Protein AF-A0A931HXC5-F1 (afdb_monomer)

Mean predicted aligned error: 7.04 Å

Organism: NCBI:txid311194

Secondary structure (DSSP, 8-state):
-HHHHHHHHHHHHHHHHHHHHHHHHHHHHHHHHHTT--HHHHHHHHHHHHHHHHHHHHHHHHH-PPPS-HHHHHHHHHHHHHH-HHHHHHHHHHHHHHHHHHHHHHHHHHHH-----SS--S-THHHHHHHHHHHHHHHHHHHHHHHHHHHHHHHHHT-

Sequence (159 aa):
MKENQTIRSLRIRHFIQIIVWVLLAEGLAHYLLVSDVSKNIFAAALGVLLVGVVFIFFYQKKTGKVVGTPTHKKIMEYERDRLGEKKWQRQRNIGFSFMVLLAILAFSALWFLDLPMEETGRSVFSYYIGSIIGVSGGYWSRAKKIDQKSHEEKANYGT

Solvent-accessible surface area (backbone atoms only — not comparable to full-atom values): 9126 Å² total; per-residue (Å²): 117,70,66,60,57,52,52,54,53,45,52,51,54,52,50,53,51,50,52,52,52,50,53,51,51,47,54,49,50,51,50,45,69,73,41,93,55,55,70,64,59,57,53,48,53,52,49,54,52,53,53,51,52,51,51,54,49,51,50,28,68,75,67,72,49,81,82,72,53,75,64,53,40,54,52,50,50,55,48,31,72,73,58,33,65,71,55,39,52,50,54,51,50,52,54,49,54,51,51,52,51,52,50,52,52,52,53,48,44,64,74,75,43,90,68,81,82,79,78,76,92,62,64,70,59,72,76,41,50,63,55,53,51,49,55,51,51,53,51,52,54,51,52,52,53,56,56,49,54,56,52,52,53,42,68,75,66,75,113

Radius of gyration: 19.09 Å; Cα contacts (8 Å, |Δi|>4): 44; chains: 1; bounding box: 43×31×57 Å

pLDDT: mean 82.06, std 8.09, range [53.78, 91.88]

Foldseek 3Di:
DVVLVVLVVLVVVVLVVVVVVVVVVLVVVVVCVVPPNDLVVVLVVLVVVLVVVVVQVVVCVVVVQDDDDPSVRVNLVLLCVQCDPVRSVVVSVVVNVVVNVVSVVVSCCSPPPPDVPDPDPDRPVVVCVVVSCVVVVVVVVVSVVSVVSVVVVCVVPVD

Structure (mmCIF, N/CA/C/O backbone):
data_AF-A0A931HXC5-F1
#
_entry.id   AF-A0A931HXC5-F1
#
loop_
_atom_site.group_PDB
_atom_site.id
_atom_site.type_symbol
_atom_site.label_atom_id
_atom_site.label_alt_id
_atom_site.label_comp_id
_atom_site.label_asym_id
_atom_site.label_entity_id
_atom_site.label_seq_id
_atom_site.pdbx_PDB_ins_code
_atom_site.Cartn_x
_atom_site.Cartn_y
_atom_site.Cartn_z
_atom_site.occupancy
_atom_site.B_iso_or_equiv
_atom_site.auth_seq_id
_atom_site.auth_comp_id
_atom_site.auth_asym_id
_atom_site.auth_atom_id
_atom_site.pdbx_PDB_model_num
ATOM 1 N N . MET A 1 1 ? -7.283 6.935 26.404 1.00 60.34 1 MET A N 1
ATOM 2 C CA . MET A 1 1 ? -6.523 7.877 25.542 1.00 60.34 1 MET A CA 1
ATOM 3 C C . MET A 1 1 ? -5.200 7.316 25.013 1.00 60.34 1 MET A C 1
ATOM 5 O O . MET A 1 1 ? -4.918 7.550 23.846 1.00 60.34 1 MET A O 1
ATOM 9 N N . LYS A 1 2 ? -4.416 6.565 25.806 1.00 75.94 2 LYS A N 1
ATOM 10 C CA . LYS A 1 2 ? -3.078 6.072 25.405 1.00 75.94 2 LYS A CA 1
ATOM 11 C C . LYS A 1 2 ? -3.070 5.195 24.138 1.00 75.94 2 LYS A C 1
ATOM 13 O O . LYS A 1 2 ? -2.225 5.385 23.275 1.00 75.94 2 LYS A O 1
ATOM 18 N N . GLU A 1 3 ? -4.058 4.314 23.979 1.00 80.38 3 GLU A N 1
ATOM 19 C CA . GLU A 1 3 ? -4.145 3.382 22.840 1.00 80.38 3 GLU A CA 1
ATOM 20 C C . GLU A 1 3 ? -4.240 4.081 21.468 1.00 80.38 3 GLU A C 1
ATOM 22 O O . GLU A 1 3 ? -3.545 3.700 20.529 1.00 80.38 3 GLU A O 1
ATOM 27 N N . ASN A 1 4 ? -5.028 5.158 21.354 1.00 80.38 4 ASN A N 1
ATOM 28 C CA . ASN A 1 4 ? -5.209 5.876 20.085 1.00 80.38 4 ASN A CA 1
ATOM 29 C C . ASN A 1 4 ? -3.901 6.563 19.632 1.00 80.38 4 ASN A C 1
ATOM 31 O O . ASN A 1 4 ? -3.518 6.517 18.464 1.00 80.38 4 ASN A O 1
ATOM 35 N N . GLN A 1 5 ? -3.141 7.122 20.580 1.00 84.62 5 GLN A N 1
ATOM 36 C CA . GLN A 1 5 ? -1.822 7.693 20.288 1.00 84.62 5 GLN A CA 1
ATOM 37 C C . GLN A 1 5 ? -0.828 6.621 19.818 1.00 84.62 5 GLN A C 1
ATOM 39 O O . GLN A 1 5 ? -0.089 6.849 18.855 1.00 84.62 5 GLN A O 1
ATOM 44 N N . THR A 1 6 ? -0.850 5.432 20.432 1.00 88.81 6 THR A N 1
ATOM 45 C CA . THR A 1 6 ? -0.033 4.294 19.993 1.00 88.81 6 THR A CA 1
ATOM 46 C C . THR A 1 6 ? -0.374 3.894 18.558 1.00 88.81 6 THR A C 1
ATOM 48 O O . THR A 1 6 ? 0.525 3.851 17.717 1.00 88.81 6 THR A O 1
ATOM 51 N N . ILE A 1 7 ? -1.655 3.685 18.232 1.00 90.25 7 ILE A N 1
ATOM 52 C CA . ILE A 1 7 ? -2.083 3.329 16.869 1.00 90.25 7 ILE A CA 1
ATOM 53 C C . ILE A 1 7 ? -1.686 4.411 15.858 1.00 90.25 7 ILE A C 1
ATOM 55 O O . ILE A 1 7 ? -1.147 4.085 14.800 1.00 90.25 7 ILE A O 1
ATOM 59 N N . ARG A 1 8 ? -1.851 5.698 16.186 1.00 88.62 8 ARG A N 1
ATOM 60 C CA . ARG A 1 8 ? -1.439 6.804 15.306 1.00 88.62 8 ARG A CA 1
ATOM 61 C C . ARG A 1 8 ? 0.056 6.760 14.980 1.00 88.62 8 ARG A C 1
ATOM 63 O O . ARG A 1 8 ? 0.425 6.881 13.813 1.00 88.62 8 ARG A O 1
ATOM 70 N N . SER A 1 9 ? 0.914 6.538 15.978 1.00 90.75 9 SER A N 1
ATOM 71 C CA . SER A 1 9 ? 2.361 6.401 15.751 1.00 90.75 9 SER A CA 1
ATOM 72 C C . SER A 1 9 ? 2.717 5.177 14.896 1.00 90.75 9 SER A C 1
ATOM 74 O O . SER A 1 9 ? 3.581 5.265 14.022 1.00 90.75 9 SER A O 1
ATOM 76 N N . LEU A 1 10 ? 2.009 4.055 15.079 1.00 91.88 10 LEU A N 1
ATOM 77 C CA . LEU A 1 10 ? 2.176 2.853 14.261 1.00 91.88 10 LEU A CA 1
ATOM 78 C C . LEU A 1 10 ? 1.762 3.103 12.805 1.00 91.88 10 LEU A C 1
ATOM 80 O O . LEU A 1 10 ? 2.485 2.686 11.900 1.00 91.88 10 LEU A O 1
ATOM 84 N N . ARG A 1 11 ? 0.658 3.828 12.564 1.00 89.12 11 ARG A N 1
ATOM 85 C CA . ARG A 1 11 ? 0.224 4.221 11.211 1.00 89.12 11 ARG A CA 1
ATOM 86 C C . ARG A 1 11 ? 1.288 5.072 10.512 1.00 89.12 11 ARG A C 1
ATOM 88 O O . ARG A 1 11 ? 1.585 4.808 9.353 1.00 89.12 11 ARG A O 1
ATOM 95 N N . ILE A 1 12 ? 1.898 6.032 11.214 1.00 88.50 12 ILE A N 1
ATOM 96 C CA . ILE A 1 12 ? 2.975 6.874 10.661 1.00 88.50 12 ILE A CA 1
ATOM 97 C C . ILE A 1 12 ? 4.204 6.031 10.306 1.00 88.50 12 ILE A C 1
ATOM 99 O O . ILE A 1 12 ? 4.716 6.143 9.197 1.00 88.50 12 ILE A O 1
ATOM 103 N N . ARG A 1 13 ? 4.655 5.142 11.202 1.00 89.00 13 ARG A N 1
ATOM 104 C CA . ARG A 1 13 ? 5.789 4.246 10.907 1.00 89.00 13 ARG A CA 1
ATOM 105 C C . ARG A 1 13 ? 5.510 3.347 9.706 1.00 89.00 13 ARG A C 1
ATOM 107 O O . ARG A 1 13 ? 6.370 3.196 8.846 1.00 89.00 13 ARG A O 1
ATOM 114 N N . HIS A 1 14 ? 4.310 2.773 9.638 1.00 86.88 14 HIS A N 1
ATOM 115 C CA . HIS A 1 14 ? 3.904 1.939 8.510 1.00 86.88 14 HIS A CA 1
ATOM 116 C C . HIS A 1 14 ? 3.869 2.733 7.198 1.00 86.88 14 HIS A C 1
ATOM 118 O O . HIS A 1 14 ? 4.330 2.241 6.175 1.00 86.88 14 HIS A O 1
ATOM 124 N N . PHE A 1 15 ? 3.387 3.974 7.241 1.00 86.06 15 PHE A N 1
ATOM 125 C CA . PHE A 1 15 ? 3.359 4.869 6.090 1.00 86.06 15 PHE A CA 1
ATOM 126 C C . PHE A 1 15 ? 4.764 5.207 5.575 1.00 86.06 15 PHE A C 1
ATOM 128 O O . PHE A 1 15 ? 5.026 5.069 4.383 1.00 86.06 15 PHE A O 1
ATOM 135 N N . ILE A 1 16 ? 5.688 5.561 6.474 1.00 88.06 16 ILE A N 1
ATOM 136 C CA . ILE A 1 16 ? 7.098 5.794 6.124 1.00 88.06 16 ILE A CA 1
ATOM 137 C C . ILE A 1 16 ? 7.698 4.537 5.487 1.00 88.06 16 ILE A C 1
ATOM 139 O O . ILE A 1 16 ? 8.353 4.624 4.455 1.00 88.06 16 ILE A O 1
ATOM 143 N N . GLN A 1 17 ? 7.426 3.360 6.058 1.00 86.94 17 GLN A N 1
ATOM 144 C CA . GLN A 1 17 ? 7.907 2.095 5.510 1.00 86.94 17 GLN A CA 1
ATOM 145 C C . GLN A 1 17 ? 7.383 1.845 4.086 1.00 86.94 17 GLN A C 1
ATOM 147 O O . GLN A 1 17 ? 8.149 1.405 3.235 1.00 86.94 17 GLN A O 1
ATOM 152 N N . ILE A 1 18 ? 6.107 2.141 3.809 1.00 83.88 18 ILE A N 1
ATOM 153 C CA . ILE A 1 18 ? 5.537 2.034 2.457 1.00 83.88 18 ILE A CA 1
ATOM 154 C C . ILE A 1 18 ? 6.239 2.997 1.497 1.00 83.88 18 ILE A C 1
ATOM 156 O O . ILE A 1 18 ? 6.628 2.568 0.417 1.00 83.88 18 ILE A O 1
ATOM 160 N N . ILE A 1 19 ? 6.441 4.262 1.882 1.00 85.50 19 ILE A N 1
ATOM 161 C CA . ILE A 1 19 ? 7.145 5.242 1.038 1.00 85.50 19 ILE A CA 1
ATOM 162 C C . ILE A 1 19 ? 8.552 4.751 0.700 1.00 85.50 19 ILE A C 1
ATOM 164 O O . ILE A 1 19 ? 8.935 4.778 -0.464 1.00 85.50 19 ILE A O 1
ATOM 168 N N . VAL A 1 20 ? 9.302 4.261 1.691 1.00 88.38 20 VAL A N 1
ATOM 169 C CA . VAL A 1 20 ? 10.649 3.717 1.469 1.00 88.38 20 VAL A CA 1
ATOM 170 C C . VAL A 1 20 ? 10.612 2.561 0.469 1.00 88.38 20 VAL A C 1
ATOM 172 O O . VAL A 1 20 ? 11.402 2.550 -0.469 1.00 88.38 20 VAL A O 1
ATOM 175 N N . TRP A 1 21 ? 9.671 1.621 0.609 1.00 85.25 21 TRP A N 1
ATOM 176 C CA . TRP A 1 21 ? 9.523 0.522 -0.350 1.00 85.25 21 TRP A CA 1
ATOM 177 C C . TRP A 1 21 ? 9.154 0.994 -1.757 1.00 85.25 21 TRP A C 1
ATOM 179 O O . TRP A 1 21 ? 9.673 0.443 -2.721 1.00 85.25 21 TRP A O 1
ATOM 189 N N . VAL A 1 22 ? 8.293 2.006 -1.885 1.00 82.75 22 VAL A N 1
ATOM 190 C CA . VAL A 1 22 ? 7.922 2.585 -3.185 1.00 82.75 22 VAL A CA 1
ATOM 191 C C . VAL A 1 22 ? 9.128 3.250 -3.847 1.00 82.75 22 VAL A C 1
ATOM 193 O O . VAL A 1 22 ? 9.372 2.999 -5.021 1.00 82.75 22 VAL A O 1
ATOM 196 N N . LEU A 1 23 ? 9.915 4.027 -3.098 1.00 84.44 23 LEU A N 1
ATOM 197 C CA . LEU A 1 23 ? 11.134 4.663 -3.609 1.00 84.44 23 LEU A CA 1
ATOM 198 C C . LEU A 1 23 ? 12.183 3.630 -4.039 1.00 84.44 23 LEU A C 1
ATOM 200 O O . LEU A 1 23 ? 12.805 3.779 -5.085 1.00 84.44 23 LEU A O 1
ATOM 204 N N . LEU A 1 24 ? 12.357 2.555 -3.263 1.00 85.75 24 LEU A N 1
ATOM 205 C CA . LEU A 1 24 ? 13.250 1.454 -3.633 1.00 85.75 24 LEU A CA 1
ATOM 206 C C . LEU A 1 24 ? 12.764 0.721 -4.888 1.00 85.75 24 LEU A C 1
ATOM 208 O O . LEU A 1 24 ? 13.568 0.413 -5.763 1.00 85.75 24 LEU A O 1
ATOM 212 N N . ALA A 1 25 ? 11.460 0.451 -4.987 1.00 81.19 25 ALA A N 1
ATOM 213 C CA . ALA A 1 25 ? 10.868 -0.184 -6.159 1.00 81.19 25 ALA A CA 1
ATOM 214 C C . ALA A 1 25 ? 11.006 0.694 -7.409 1.00 81.19 25 ALA A C 1
ATOM 216 O O . ALA A 1 25 ? 11.282 0.173 -8.485 1.00 81.19 25 ALA A O 1
ATOM 217 N N . GLU A 1 26 ? 10.866 2.012 -7.268 1.00 80.38 26 GLU A N 1
ATOM 218 C CA . GLU A 1 26 ? 11.107 2.954 -8.358 1.00 80.38 26 GLU A CA 1
ATOM 219 C C . GLU A 1 26 ? 12.579 2.967 -8.777 1.00 80.38 26 GLU A C 1
ATOM 221 O O . GLU A 1 26 ? 12.865 2.830 -9.961 1.00 80.38 26 GLU A O 1
ATOM 226 N N . GLY A 1 27 ? 13.513 3.089 -7.828 1.00 81.62 27 GLY A N 1
ATOM 227 C CA . GLY A 1 27 ? 14.946 3.062 -8.128 1.00 81.62 27 GLY A CA 1
ATOM 228 C C . GLY A 1 27 ? 15.357 1.769 -8.832 1.00 81.62 27 GLY A C 1
ATOM 229 O O . GLY A 1 27 ? 16.103 1.805 -9.808 1.00 81.62 27 GLY A O 1
ATOM 230 N N . LEU A 1 28 ? 14.799 0.634 -8.399 1.00 82.75 28 LEU A N 1
ATOM 231 C CA . LEU A 1 28 ? 14.983 -0.649 -9.070 1.00 82.75 28 LEU A CA 1
ATOM 232 C C . LEU A 1 28 ? 14.358 -0.658 -10.471 1.00 82.75 28 LEU A C 1
ATOM 234 O O . LEU A 1 28 ? 15.000 -1.117 -11.406 1.00 82.75 28 LEU A O 1
ATOM 238 N N . ALA A 1 29 ? 13.137 -0.147 -10.640 1.00 76.38 29 ALA A N 1
ATOM 239 C C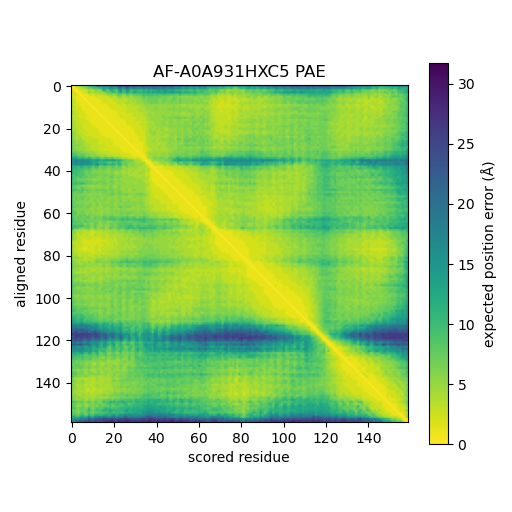A . ALA A 1 29 ? 12.496 -0.069 -11.950 1.00 76.38 29 ALA A CA 1
ATOM 240 C C . ALA A 1 29 ? 13.297 0.814 -12.916 1.00 76.38 29 ALA A C 1
ATOM 242 O O . ALA A 1 29 ? 13.532 0.411 -14.046 1.00 76.38 29 ALA A O 1
ATOM 243 N N . HIS A 1 30 ? 13.779 1.974 -12.465 1.00 77.38 30 HIS A N 1
ATOM 244 C CA . HIS A 1 30 ? 14.632 2.849 -13.262 1.00 77.38 30 HIS A CA 1
ATOM 245 C C . HIS A 1 30 ? 15.951 2.165 -13.629 1.00 77.38 30 HIS A C 1
ATOM 247 O O . HIS A 1 30 ? 16.333 2.162 -14.794 1.00 77.38 30 HIS A O 1
ATOM 253 N N . TYR A 1 31 ? 16.607 1.516 -12.663 1.00 81.88 31 TYR A N 1
ATOM 254 C CA . TYR A 1 31 ? 17.812 0.731 -12.923 1.00 81.88 31 TYR A CA 1
ATOM 255 C C . TYR A 1 31 ? 17.570 -0.361 -13.968 1.00 81.88 31 TYR A C 1
ATOM 257 O O . TYR A 1 31 ? 18.392 -0.525 -14.859 1.00 81.88 31 TYR A O 1
ATOM 265 N N . LEU A 1 32 ? 16.448 -1.081 -13.890 1.00 76.31 32 LEU A N 1
ATOM 266 C CA . LEU A 1 32 ? 16.090 -2.133 -14.845 1.00 76.31 32 LEU A CA 1
ATOM 267 C C . LEU A 1 32 ? 15.664 -1.603 -16.218 1.00 76.31 32 LEU A C 1
ATOM 269 O O . LEU A 1 32 ? 15.705 -2.367 -17.169 1.00 76.31 32 LEU A O 1
ATOM 273 N N . LEU A 1 33 ? 15.228 -0.346 -16.316 1.00 72.31 33 LEU A N 1
ATOM 274 C CA . LEU A 1 33 ? 14.918 0.299 -17.594 1.00 72.31 33 LEU A CA 1
ATOM 275 C C . LEU A 1 33 ? 16.176 0.848 -18.277 1.00 72.31 33 LEU A C 1
ATOM 277 O O . LEU A 1 33 ? 16.238 0.857 -19.496 1.00 72.31 33 LEU A O 1
ATOM 281 N N . VAL A 1 34 ? 17.154 1.324 -17.498 1.00 75.88 34 VAL A N 1
ATOM 282 C CA . VAL A 1 34 ? 18.429 1.858 -18.015 1.00 75.88 34 VAL A CA 1
ATOM 283 C C . VAL A 1 34 ? 19.439 0.747 -18.284 1.00 75.88 34 VAL A C 1
ATOM 285 O O . VAL A 1 34 ? 20.222 0.815 -19.226 1.00 75.88 34 VAL A O 1
ATOM 288 N N . SER A 1 35 ? 19.452 -0.275 -17.433 1.00 73.56 35 SER A N 1
ATOM 289 C CA . SER A 1 35 ? 20.146 -1.520 -17.739 1.00 73.56 35 SER A CA 1
ATOM 290 C C . SER A 1 35 ? 19.359 -2.176 -18.859 1.00 73.56 35 SER A C 1
ATOM 292 O O . SER A 1 35 ? 18.145 -2.256 -18.743 1.00 73.56 35 SER A O 1
ATOM 294 N N . ASP A 1 36 ? 20.026 -2.660 -19.900 1.00 72.31 36 ASP A N 1
ATOM 295 C CA . ASP A 1 36 ? 19.457 -3.245 -21.128 1.00 72.31 36 ASP A CA 1
ATOM 296 C C . ASP A 1 36 ? 18.721 -4.596 -20.885 1.00 72.31 36 ASP A C 1
ATOM 298 O O . ASP A 1 36 ? 18.806 -5.571 -21.633 1.00 72.31 36 ASP A O 1
ATOM 302 N N . VAL A 1 37 ? 18.050 -4.713 -19.738 1.00 75.06 37 VAL A N 1
ATOM 303 C CA . VAL A 1 37 ? 17.257 -5.848 -19.304 1.00 75.06 37 VAL A CA 1
ATOM 304 C C . VAL A 1 37 ? 16.006 -5.865 -20.157 1.00 75.06 37 VAL A C 1
ATOM 306 O O . VAL A 1 37 ? 15.223 -4.918 -20.178 1.00 75.06 37 VAL A O 1
ATOM 309 N N . SER A 1 38 ? 15.784 -6.990 -20.834 1.00 77.62 38 SER A N 1
ATOM 310 C CA . SER A 1 38 ? 14.623 -7.118 -21.708 1.00 77.62 38 SER A CA 1
ATOM 311 C C . SER A 1 38 ? 13.318 -6.778 -20.971 1.00 77.62 38 SER A C 1
ATOM 313 O O . SER A 1 38 ? 13.044 -7.281 -19.874 1.00 77.62 38 SER A O 1
ATOM 315 N N . LYS A 1 39 ? 12.470 -5.977 -21.627 1.00 74.56 39 LYS A N 1
ATOM 316 C CA . LYS A 1 39 ? 11.092 -5.639 -21.220 1.00 74.56 39 LYS A CA 1
ATOM 317 C C . LYS A 1 39 ? 10.312 -6.863 -20.712 1.00 74.56 39 LYS A C 1
ATOM 319 O O . LYS A 1 39 ? 9.556 -6.772 -19.745 1.00 74.56 39 LYS A O 1
ATOM 324 N N . ASN A 1 40 ? 10.562 -8.027 -21.312 1.00 79.62 40 ASN A N 1
ATOM 325 C CA . ASN A 1 40 ? 9.956 -9.309 -20.952 1.00 79.62 40 ASN A CA 1
ATOM 326 C C . ASN A 1 40 ? 10.338 -9.790 -19.544 1.00 79.62 40 ASN A C 1
ATOM 328 O O . ASN A 1 40 ? 9.477 -10.288 -18.823 1.00 79.62 40 ASN A O 1
ATOM 332 N N . ILE A 1 41 ? 11.599 -9.627 -19.126 1.00 81.94 41 ILE A N 1
ATOM 333 C CA . ILE A 1 41 ? 12.054 -10.005 -17.777 1.00 81.94 41 ILE A CA 1
ATOM 334 C C . ILE A 1 41 ? 11.395 -9.102 -16.730 1.00 81.94 41 ILE A C 1
ATOM 336 O O . ILE A 1 41 ? 10.897 -9.597 -15.718 1.00 81.94 41 ILE A O 1
ATOM 340 N N . PHE A 1 42 ? 11.328 -7.793 -16.990 1.00 77.69 42 PHE A N 1
ATOM 341 C CA . PHE A 1 42 ? 10.655 -6.846 -16.100 1.00 77.69 42 PHE A CA 1
ATOM 342 C C . PHE A 1 42 ? 9.156 -7.158 -15.966 1.00 77.69 42 PHE A C 1
ATOM 344 O O . PHE A 1 42 ? 8.631 -7.255 -14.854 1.00 77.69 42 PHE A O 1
ATOM 351 N N . ALA A 1 43 ? 8.475 -7.398 -17.090 1.00 78.56 43 ALA A N 1
ATOM 352 C CA . ALA A 1 43 ? 7.063 -7.767 -17.100 1.00 78.56 43 ALA A CA 1
ATOM 353 C C . ALA A 1 43 ? 6.804 -9.108 -16.387 1.00 78.56 43 ALA A C 1
ATOM 355 O O . ALA A 1 43 ? 5.842 -9.225 -15.623 1.00 78.56 43 ALA A O 1
ATOM 356 N N . ALA A 1 44 ? 7.681 -10.103 -16.567 1.00 83.31 44 ALA A N 1
ATOM 357 C CA . ALA A 1 44 ? 7.598 -11.383 -15.867 1.00 83.31 44 ALA A CA 1
ATOM 358 C C . ALA A 1 44 ? 7.778 -11.224 -14.347 1.00 83.31 44 ALA A C 1
ATOM 360 O O . ALA A 1 44 ? 6.990 -11.777 -13.577 1.00 83.31 44 ALA A O 1
ATOM 361 N N . ALA A 1 45 ? 8.755 -10.427 -13.901 1.00 82.31 45 ALA A N 1
ATOM 362 C CA . ALA A 1 45 ? 8.976 -10.146 -12.482 1.00 82.31 45 ALA A CA 1
ATOM 363 C C . ALA A 1 45 ? 7.760 -9.459 -11.836 1.00 82.31 45 ALA A C 1
ATOM 365 O O . ALA A 1 45 ? 7.309 -9.868 -10.761 1.00 82.31 45 ALA A O 1
ATOM 366 N N . LEU A 1 46 ? 7.176 -8.467 -12.519 1.00 80.69 46 LEU A N 1
ATOM 367 C CA . LEU A 1 46 ? 5.941 -7.813 -12.082 1.00 80.69 46 LEU A CA 1
ATOM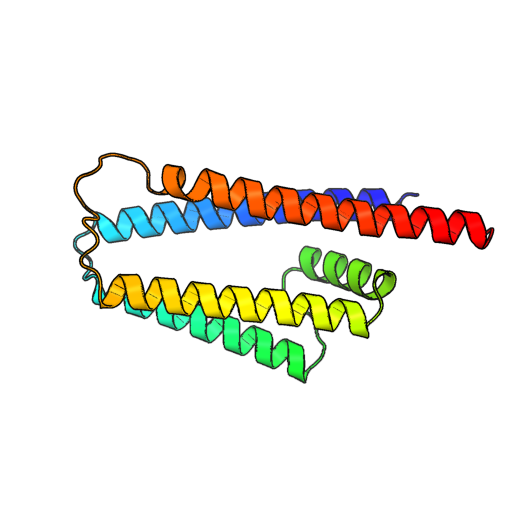 368 C C . LEU A 1 46 ? 4.778 -8.816 -11.997 1.00 80.69 46 LEU A C 1
ATOM 370 O O . LEU A 1 46 ? 4.035 -8.826 -11.015 1.00 80.69 46 LEU A O 1
ATOM 374 N N . GLY A 1 47 ? 4.647 -9.696 -12.993 1.00 83.94 47 GLY A N 1
ATOM 375 C CA . GLY A 1 47 ? 3.636 -10.752 -13.020 1.00 83.94 47 GLY A CA 1
ATOM 376 C C . GLY A 1 47 ? 3.734 -11.698 -11.820 1.00 83.94 47 GLY A C 1
ATOM 377 O O . GLY A 1 47 ? 2.731 -11.946 -11.149 1.00 83.94 47 GLY A O 1
ATOM 378 N N . VAL A 1 48 ? 4.941 -12.166 -11.486 1.00 88.00 48 VAL A N 1
ATOM 379 C CA . VAL A 1 48 ? 5.178 -13.029 -10.313 1.00 88.00 48 VAL A CA 1
ATOM 380 C C . VAL A 1 48 ? 4.784 -12.322 -9.013 1.00 88.00 48 VAL A C 1
ATOM 382 O O . VAL A 1 48 ? 4.111 -12.919 -8.168 1.00 88.00 48 VAL A O 1
ATOM 385 N N . LEU A 1 49 ? 5.137 -11.041 -8.858 1.00 84.81 49 LEU A N 1
ATOM 386 C CA . LEU A 1 49 ? 4.747 -10.249 -7.687 1.00 84.81 49 LEU A CA 1
ATOM 387 C C . LEU A 1 49 ? 3.224 -10.127 -7.558 1.00 84.81 49 LEU A C 1
ATOM 389 O O . LEU A 1 49 ? 2.678 -10.325 -6.470 1.00 84.81 49 LEU A O 1
ATOM 393 N N . LEU A 1 50 ? 2.527 -9.846 -8.661 1.00 83.94 50 LEU A N 1
ATOM 394 C CA . LEU A 1 50 ? 1.068 -9.726 -8.683 1.00 83.94 50 LEU A CA 1
ATOM 395 C C . LEU A 1 50 ? 0.378 -11.033 -8.301 1.00 83.94 50 LEU A C 1
ATOM 397 O O . LEU A 1 50 ? -0.522 -11.032 -7.457 1.00 83.94 50 LEU A O 1
ATOM 401 N N . VAL A 1 51 ? 0.835 -12.152 -8.861 1.00 88.19 51 VAL A N 1
ATOM 402 C CA . VAL A 1 51 ? 0.345 -13.485 -8.496 1.00 88.19 51 VAL A CA 1
ATOM 403 C C . VAL A 1 51 ? 0.557 -13.735 -7.001 1.00 88.19 51 VAL A C 1
ATOM 405 O O . VAL A 1 51 ? -0.379 -14.137 -6.308 1.00 88.19 51 VAL A O 1
ATOM 408 N N . GLY A 1 52 ? 1.737 -13.409 -6.466 1.00 88.44 52 GLY A N 1
ATOM 409 C CA . GLY A 1 52 ? 2.029 -13.507 -5.035 1.00 88.44 52 GLY A CA 1
ATOM 410 C C . GLY A 1 52 ? 1.048 -12.716 -4.161 1.00 88.44 52 GLY A C 1
ATOM 411 O O . GLY A 1 52 ? 0.516 -13.251 -3.184 1.00 88.44 52 GLY A O 1
ATOM 412 N N . VAL A 1 53 ? 0.732 -11.472 -4.534 1.00 85.56 53 VAL A N 1
ATOM 413 C CA . VAL A 1 53 ? -0.260 -10.646 -3.822 1.00 85.56 53 VAL A CA 1
ATOM 414 C C . VAL A 1 53 ? -1.650 -11.289 -3.845 1.00 85.56 53 VAL A C 1
ATOM 416 O O . VAL A 1 53 ? -2.321 -11.336 -2.810 1.00 85.56 53 VAL A O 1
ATOM 419 N N . VAL A 1 54 ? -2.080 -11.818 -4.994 1.00 87.69 54 VAL A N 1
ATOM 420 C CA . VAL A 1 54 ? -3.371 -12.513 -5.128 1.00 87.69 54 VAL A CA 1
ATOM 421 C C . VAL A 1 54 ? -3.430 -13.737 -4.213 1.00 87.69 54 VAL A C 1
ATOM 423 O O . VAL A 1 54 ? -4.420 -13.914 -3.499 1.00 87.69 54 VAL A O 1
ATOM 426 N N . PHE A 1 55 ? -2.366 -14.544 -4.161 1.00 90.88 55 PHE A N 1
ATOM 427 C CA . PHE A 1 55 ? -2.287 -15.701 -3.265 1.00 90.88 55 PHE A CA 1
ATOM 428 C C . PHE A 1 55 ? -2.354 -15.303 -1.791 1.00 90.88 55 PHE A C 1
ATOM 430 O O . PHE A 1 55 ? -3.104 -15.915 -1.027 1.00 90.88 55 PHE A O 1
ATOM 437 N N . ILE A 1 56 ? -1.625 -14.257 -1.385 1.00 87.62 56 ILE A N 1
ATOM 438 C CA . ILE A 1 56 ? -1.683 -13.737 -0.013 1.00 87.62 56 ILE A CA 1
ATOM 439 C C . ILE A 1 56 ? -3.112 -13.310 0.321 1.00 87.62 56 ILE A C 1
ATOM 441 O O . ILE A 1 56 ? -3.631 -13.673 1.377 1.00 87.62 56 ILE A O 1
ATOM 445 N N . PHE A 1 57 ? -3.778 -12.582 -0.574 1.00 85.19 57 PHE A N 1
ATOM 446 C CA . PHE A 1 57 ? -5.149 -1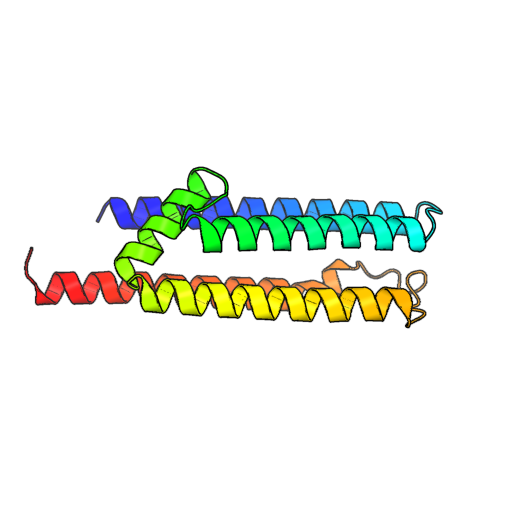2.145 -0.346 1.00 85.19 57 PHE A CA 1
ATOM 447 C C . PHE A 1 57 ? -6.124 -13.318 -0.247 1.00 85.19 57 PHE A C 1
ATOM 449 O O . PHE A 1 57 ? -6.958 -13.363 0.659 1.00 85.19 57 PHE A O 1
ATOM 456 N N . PHE A 1 58 ? -6.002 -14.299 -1.142 1.00 87.62 58 PHE A N 1
ATOM 457 C CA . PHE A 1 58 ? -6.825 -15.501 -1.118 1.00 87.62 58 PHE A CA 1
ATOM 458 C C . PHE A 1 58 ? -6.627 -16.288 0.183 1.00 87.62 58 PHE A C 1
ATOM 460 O O . PHE A 1 58 ? -7.602 -16.672 0.833 1.00 87.62 58 PHE A O 1
ATOM 467 N N . TYR A 1 59 ? -5.377 -16.450 0.622 1.00 89.88 59 TYR A N 1
ATOM 468 C CA . TYR A 1 59 ? -5.047 -17.058 1.907 1.00 89.88 59 TYR A CA 1
ATOM 469 C C . TYR A 1 59 ? -5.682 -16.295 3.074 1.00 89.88 59 TYR A C 1
ATOM 471 O O . TYR A 1 59 ? -6.309 -16.897 3.948 1.00 89.88 59 TYR A O 1
ATOM 479 N N . GLN A 1 60 ? -5.576 -14.967 3.084 1.00 86.38 60 GLN A N 1
ATOM 480 C CA . GLN A 1 60 ? -6.167 -14.127 4.122 1.00 86.38 60 GLN A CA 1
ATOM 481 C C . GLN A 1 60 ? -7.702 -14.196 4.125 1.00 86.38 60 GLN A C 1
ATOM 483 O O . GLN A 1 60 ? -8.309 -14.208 5.194 1.00 86.38 60 GLN A O 1
ATOM 488 N N . LYS A 1 61 ? -8.339 -14.274 2.950 1.00 85.38 61 LYS A N 1
ATOM 489 C CA . LYS A 1 61 ? -9.792 -14.445 2.808 1.00 85.38 61 LYS A CA 1
ATOM 490 C C . LYS A 1 61 ? -10.246 -15.813 3.318 1.00 85.38 61 LYS A C 1
ATOM 492 O O . LYS A 1 61 ? -11.263 -15.896 3.994 1.00 85.38 61 LYS A O 1
ATOM 497 N N . LYS A 1 62 ? -9.483 -16.871 3.025 1.00 86.62 62 LYS A N 1
ATOM 498 C CA . LYS A 1 62 ? -9.788 -18.245 3.451 1.00 86.62 62 LYS A CA 1
ATOM 499 C C . LYS A 1 62 ? -9.570 -18.455 4.950 1.00 86.62 62 LYS A C 1
ATOM 501 O O . LYS A 1 62 ? -10.358 -19.135 5.592 1.00 86.62 62 LYS A O 1
ATOM 506 N N . THR A 1 63 ? -8.498 -17.894 5.506 1.00 87.44 63 THR A N 1
ATOM 507 C CA . THR A 1 63 ? -8.117 -18.111 6.914 1.00 87.44 63 THR A CA 1
ATOM 508 C C . THR A 1 63 ? -8.667 -17.059 7.870 1.00 87.44 63 THR A C 1
ATOM 510 O O . THR A 1 63 ? -8.609 -17.254 9.081 1.00 87.44 63 THR A O 1
ATOM 513 N N . GLY A 1 64 ? -9.121 -15.910 7.361 1.00 82.38 64 GLY A N 1
ATOM 514 C CA . GLY A 1 64 ? -9.472 -14.742 8.172 1.00 82.38 64 GLY A CA 1
ATOM 515 C C . GLY A 1 64 ? -8.279 -14.103 8.896 1.00 82.38 64 GLY A C 1
ATOM 516 O O . GLY A 1 64 ? -8.452 -13.108 9.601 1.00 82.38 64 GLY A O 1
ATOM 517 N N . LYS A 1 65 ? -7.061 -14.643 8.735 1.00 84.62 65 LYS A N 1
ATOM 518 C CA . LYS A 1 65 ? -5.852 -14.156 9.403 1.00 84.62 65 LYS A CA 1
ATOM 519 C C . LYS A 1 65 ? -5.243 -13.018 8.600 1.00 84.62 65 LYS A C 1
ATOM 521 O O . LYS A 1 65 ? -5.104 -13.095 7.380 1.00 84.62 65 LYS A O 1
ATOM 526 N N . VAL A 1 66 ? -4.842 -11.954 9.287 1.00 83.19 66 VAL A N 1
ATOM 527 C CA . VAL A 1 66 ? -4.073 -10.870 8.672 1.00 83.19 66 VAL A CA 1
ATOM 528 C C . VAL A 1 66 ? -2.628 -11.338 8.496 1.00 83.19 66 VAL A C 1
ATOM 530 O O . VAL A 1 66 ? -1.981 -11.775 9.449 1.00 83.19 66 VAL A O 1
ATOM 533 N N . VAL A 1 67 ? -2.117 -11.240 7.270 1.00 82.75 67 VAL A N 1
ATOM 534 C CA . VAL A 1 67 ? -0.703 -11.492 6.945 1.00 82.75 67 VAL A CA 1
ATOM 535 C C . VAL A 1 67 ? -0.028 -10.141 6.748 1.00 82.75 67 VAL A C 1
ATOM 537 O O . VAL A 1 67 ? -0.556 -9.295 6.035 1.00 82.75 67 VAL A O 1
ATOM 540 N N . GLY A 1 68 ? 1.106 -9.931 7.408 1.00 82.31 68 GLY A N 1
ATOM 541 C CA . GLY A 1 68 ? 1.837 -8.669 7.377 1.00 82.31 68 GLY A CA 1
ATOM 542 C C . GLY A 1 68 ? 2.752 -8.516 8.586 1.00 82.31 68 GLY A C 1
ATOM 543 O O . GLY A 1 68 ? 2.849 -9.413 9.429 1.00 82.31 68 GLY A O 1
ATOM 544 N N . THR A 1 69 ? 3.410 -7.363 8.678 1.00 87.06 69 THR A N 1
ATOM 545 C CA . THR A 1 69 ? 4.266 -7.025 9.821 1.00 87.06 69 THR A CA 1
ATOM 546 C C . THR A 1 69 ? 3.444 -6.929 11.115 1.00 87.06 69 THR A C 1
ATOM 548 O O . THR A 1 69 ? 2.241 -6.651 11.057 1.00 87.06 69 THR A O 1
ATOM 551 N N . PRO A 1 70 ? 4.056 -7.106 12.302 1.00 88.25 70 PRO A N 1
ATOM 552 C CA . PRO A 1 70 ? 3.356 -6.948 13.581 1.00 88.25 70 PRO A CA 1
ATOM 553 C C . PRO A 1 70 ? 2.635 -5.598 13.709 1.00 88.25 70 PRO A C 1
ATOM 555 O O . PRO A 1 70 ? 1.518 -5.529 14.214 1.00 88.25 70 PRO A O 1
ATOM 558 N N . THR A 1 71 ? 3.244 -4.532 13.183 1.00 87.50 71 THR A N 1
ATOM 559 C CA . THR A 1 71 ? 2.651 -3.192 13.092 1.00 87.50 71 THR A CA 1
ATOM 560 C C . THR A 1 71 ? 1.371 -3.196 12.262 1.00 87.50 71 THR A C 1
ATOM 562 O O . THR A 1 71 ? 0.346 -2.684 12.707 1.00 87.50 71 THR A O 1
ATOM 565 N N . HIS A 1 72 ? 1.414 -3.798 11.073 1.00 86.94 72 HIS A N 1
ATOM 566 C CA . HIS A 1 72 ? 0.267 -3.858 10.175 1.00 86.94 72 HIS A CA 1
ATOM 567 C C . HIS A 1 72 ? -0.880 -4.688 10.763 1.00 86.94 72 HIS A C 1
ATOM 569 O O . HIS A 1 72 ? -2.033 -4.268 10.700 1.00 86.94 72 HIS A O 1
ATOM 575 N N . LYS A 1 73 ? -0.565 -5.822 11.405 1.00 89.81 73 LYS A N 1
ATOM 576 C CA . LYS A 1 73 ? -1.561 -6.656 12.097 1.00 89.81 73 LYS A CA 1
ATOM 577 C C . LYS A 1 73 ? -2.301 -5.872 13.180 1.00 89.81 73 LYS A C 1
ATOM 579 O O . LYS A 1 73 ? -3.523 -5.828 13.140 1.00 89.81 73 LYS A O 1
ATOM 584 N N . LYS A 1 74 ? -1.573 -5.163 14.053 1.00 90.50 74 LYS A N 1
ATOM 585 C CA . LYS A 1 74 ? -2.173 -4.334 15.115 1.00 90.50 74 LYS A CA 1
ATOM 586 C C . LYS A 1 74 ? -3.079 -3.228 14.571 1.00 90.50 74 LYS A C 1
ATOM 588 O O . LYS A 1 74 ? -4.136 -2.970 15.134 1.00 90.50 74 LYS A O 1
ATOM 593 N N . ILE A 1 75 ? -2.683 -2.576 13.474 1.00 88.94 75 ILE A N 1
ATOM 594 C CA . ILE A 1 75 ? -3.525 -1.559 12.823 1.00 88.94 75 ILE A CA 1
ATOM 595 C C . ILE A 1 75 ? -4.798 -2.208 12.266 1.00 88.94 75 ILE A C 1
ATOM 597 O O . ILE A 1 75 ? -5.888 -1.678 12.464 1.00 88.94 75 ILE A O 1
ATOM 601 N N . MET A 1 76 ? -4.678 -3.356 11.593 1.00 89.12 76 MET A N 1
ATOM 602 C CA . MET A 1 76 ? -5.828 -4.046 11.008 1.00 89.12 76 MET A CA 1
ATOM 603 C C . MET A 1 76 ? -6.796 -4.604 12.050 1.00 89.12 76 MET A C 1
ATOM 605 O O . MET A 1 76 ? -7.999 -4.520 11.828 1.00 89.12 76 MET A O 1
ATOM 609 N N . GLU A 1 77 ? -6.297 -5.150 13.158 1.00 90.31 77 GLU A N 1
ATOM 610 C CA . GLU A 1 77 ? -7.114 -5.608 14.290 1.00 90.31 77 GLU A CA 1
ATOM 611 C C . GLU A 1 77 ? -7.895 -4.437 14.893 1.00 90.31 77 GLU A C 1
ATOM 613 O O . GLU A 1 77 ? -9.119 -4.495 14.968 1.00 90.31 77 GLU A O 1
ATOM 618 N N . TYR A 1 78 ? -7.221 -3.314 15.164 1.00 90.00 78 TYR A N 1
ATOM 619 C CA . TYR A 1 78 ? -7.882 -2.101 15.649 1.00 90.00 78 TYR A CA 1
ATOM 620 C C . TYR A 1 78 ? -8.989 -1.608 14.698 1.00 90.00 78 TYR A C 1
ATOM 622 O O . TYR A 1 78 ? -10.085 -1.250 15.129 1.00 90.00 78 TYR A O 1
ATOM 630 N N . GLU A 1 79 ? -8.731 -1.582 13.387 1.00 88.94 79 GLU A N 1
ATOM 631 C CA . GLU A 1 79 ? -9.748 -1.181 12.410 1.00 88.94 79 GLU A CA 1
ATOM 632 C C . GLU A 1 79 ? -10.908 -2.174 12.317 1.00 88.94 79 GLU A C 1
ATOM 634 O O . GLU A 1 79 ? -12.057 -1.756 12.158 1.00 88.94 79 GLU A O 1
ATOM 639 N N . ARG A 1 80 ? -10.617 -3.475 12.401 1.00 89.81 80 ARG A N 1
ATOM 640 C CA . ARG A 1 80 ? -11.608 -4.553 12.372 1.00 89.81 80 ARG A CA 1
ATOM 641 C C . ARG A 1 80 ? -12.570 -4.436 13.551 1.00 89.81 80 ARG A C 1
ATOM 643 O O . ARG A 1 80 ? -13.781 -4.458 13.330 1.00 89.81 80 ARG A O 1
ATOM 650 N N . ASP A 1 81 ? -12.040 -4.209 14.749 1.00 90.38 81 ASP A N 1
ATOM 651 C CA . ASP A 1 81 ? -12.828 -4.057 15.975 1.00 90.38 81 ASP A CA 1
ATOM 652 C C . ASP A 1 81 ? -13.745 -2.825 15.918 1.00 90.38 81 ASP A C 1
ATOM 654 O O . ASP A 1 81 ? -14.884 -2.864 16.379 1.00 90.38 81 ASP A O 1
ATOM 658 N N . ARG A 1 82 ? -13.292 -1.730 15.290 1.00 87.62 82 ARG A N 1
ATOM 659 C CA . ARG A 1 82 ? -14.040 -0.458 15.227 1.00 87.62 82 ARG A CA 1
ATOM 660 C C . ARG A 1 82 ? -15.045 -0.362 14.082 1.00 87.62 82 ARG A C 1
ATOM 662 O O . ARG A 1 82 ? -16.094 0.275 14.214 1.00 87.62 82 ARG A O 1
ATOM 669 N N . LEU A 1 83 ? -14.726 -0.942 12.929 1.00 86.38 83 LEU A N 1
ATOM 670 C CA . LEU A 1 83 ? -15.615 -0.941 11.763 1.00 86.38 83 LEU A CA 1
ATOM 671 C C . LEU A 1 83 ? -16.651 -2.068 11.829 1.00 86.38 83 LEU A C 1
ATOM 673 O O . LEU A 1 83 ? -17.710 -1.956 11.201 1.00 86.38 83 LEU A O 1
ATOM 677 N N . GLY A 1 84 ? -16.346 -3.130 12.576 1.00 89.69 84 GLY A N 1
ATOM 678 C CA . GLY A 1 84 ? -17.073 -4.388 12.568 1.00 89.69 84 GLY A CA 1
ATOM 679 C C . GLY A 1 84 ? -16.715 -5.251 11.355 1.00 89.69 84 GLY A C 1
ATOM 680 O O . GLY A 1 84 ? -16.421 -4.751 10.262 1.00 89.69 84 GLY A O 1
ATOM 681 N N . GLU A 1 85 ? -16.805 -6.570 11.537 1.00 88.62 85 GLU A N 1
ATOM 682 C CA . GLU A 1 85 ? -16.348 -7.583 10.577 1.00 88.62 85 GLU A CA 1
ATOM 683 C C . GLU A 1 85 ? -16.852 -7.339 9.149 1.00 88.62 85 GLU A C 1
ATOM 685 O O . GLU A 1 85 ? -16.080 -7.286 8.193 1.00 88.62 85 GLU A O 1
ATOM 690 N N . LYS A 1 86 ? -18.164 -7.132 8.997 1.00 89.31 86 LYS A N 1
ATOM 691 C CA . LYS A 1 86 ? -18.820 -7.027 7.687 1.00 89.31 86 LYS A CA 1
ATOM 692 C C . LYS A 1 86 ? -18.342 -5.811 6.888 1.00 89.31 86 LYS A C 1
ATOM 694 O O . LYS A 1 86 ? -18.091 -5.915 5.686 1.00 89.31 86 LYS A O 1
ATOM 699 N N . LYS A 1 87 ? -18.215 -4.645 7.536 1.00 89.38 87 LYS A N 1
ATOM 700 C CA . LYS A 1 87 ? -17.740 -3.415 6.873 1.00 89.38 87 LYS A CA 1
ATOM 701 C C . LYS A 1 87 ? -16.250 -3.507 6.565 1.00 89.38 87 LYS A C 1
ATOM 703 O O . LYS A 1 87 ? -15.844 -3.118 5.470 1.00 89.38 87 LYS A O 1
ATOM 708 N N . TRP A 1 88 ? -15.467 -4.061 7.490 1.00 89.06 88 TRP A N 1
ATOM 709 C CA . TRP A 1 88 ? -14.036 -4.277 7.306 1.00 89.06 88 TRP A CA 1
ATOM 710 C C . TRP A 1 88 ? -13.749 -5.205 6.115 1.00 89.06 88 TRP A C 1
ATOM 712 O O . TRP A 1 88 ? -12.998 -4.830 5.211 1.00 89.06 88 TRP A O 1
ATOM 722 N N . GLN A 1 89 ? -14.432 -6.352 6.031 1.00 88.06 89 GLN A N 1
ATOM 723 C CA . GLN A 1 89 ? -14.310 -7.274 4.897 1.00 88.06 89 GLN A CA 1
ATOM 724 C C . GLN A 1 89 ? -14.715 -6.621 3.569 1.00 88.06 89 GLN A C 1
ATOM 726 O O . GLN A 1 89 ? -14.016 -6.775 2.568 1.00 88.06 89 GLN A O 1
ATOM 731 N N . ARG A 1 90 ? -15.810 -5.845 3.543 1.00 89.50 90 ARG A N 1
ATOM 732 C CA . ARG A 1 90 ? -16.246 -5.142 2.326 1.00 89.50 90 ARG A CA 1
ATOM 733 C C . ARG A 1 90 ? -15.192 -4.150 1.835 1.00 89.50 90 ARG A C 1
ATOM 735 O O . ARG A 1 90 ? -14.861 -4.163 0.653 1.00 89.50 90 ARG A O 1
ATOM 742 N N . GLN A 1 91 ? -14.649 -3.314 2.720 1.00 87.25 91 GLN A N 1
ATOM 743 C CA . GLN A 1 91 ? -13.615 -2.341 2.348 1.00 87.25 91 GLN A CA 1
ATOM 744 C C . GLN A 1 91 ? -12.345 -3.024 1.842 1.00 87.25 91 GLN A C 1
ATOM 746 O O . GLN A 1 91 ? -11.745 -2.578 0.867 1.00 87.25 91 GLN A O 1
ATOM 751 N N . ARG A 1 92 ? -11.965 -4.135 2.473 1.00 86.94 92 ARG A N 1
ATOM 752 C CA . ARG A 1 92 ? -10.817 -4.936 2.062 1.00 86.94 92 ARG A CA 1
ATOM 753 C C . ARG A 1 92 ? -11.007 -5.562 0.676 1.00 86.94 92 ARG A C 1
ATOM 755 O O . ARG A 1 92 ? -10.094 -5.497 -0.140 1.00 86.94 92 ARG A O 1
ATOM 762 N N . ASN A 1 93 ? -12.193 -6.096 0.385 1.00 87.50 93 ASN A N 1
ATOM 763 C CA . ASN A 1 93 ? -12.517 -6.650 -0.932 1.00 87.50 93 ASN A CA 1
ATOM 764 C C . ASN A 1 93 ? -12.530 -5.577 -2.028 1.00 87.50 93 ASN A C 1
ATOM 766 O O . ASN A 1 93 ? -12.042 -5.832 -3.126 1.00 87.50 93 ASN A O 1
ATOM 770 N N . ILE A 1 94 ? -13.051 -4.380 -1.733 1.00 88.50 94 ILE A N 1
ATOM 771 C CA . ILE A 1 94 ? -13.028 -3.249 -2.674 1.00 88.50 94 ILE A CA 1
ATOM 772 C C . ILE A 1 94 ? -11.582 -2.846 -2.974 1.00 88.50 94 ILE A C 1
ATOM 774 O O . ILE A 1 94 ? -11.213 -2.747 -4.140 1.00 88.50 94 ILE A O 1
ATOM 778 N N . GLY A 1 95 ? -10.753 -2.676 -1.936 1.00 84.75 95 GLY A N 1
ATOM 779 C CA . GLY A 1 95 ? -9.343 -2.316 -2.103 1.00 84.75 95 GLY A CA 1
ATOM 780 C C . GLY A 1 95 ? -8.570 -3.341 -2.933 1.00 84.75 95 GLY A C 1
ATOM 781 O O . GLY A 1 95 ? -7.829 -2.969 -3.836 1.00 84.75 95 GLY A O 1
ATOM 782 N N . PHE A 1 96 ? -8.801 -4.631 -2.687 1.00 85.94 96 PHE A N 1
ATOM 783 C CA . PHE A 1 96 ? -8.185 -5.695 -3.475 1.00 85.94 96 PHE A CA 1
ATOM 784 C C . PHE A 1 96 ? -8.663 -5.714 -4.927 1.00 85.94 96 PHE A C 1
ATOM 786 O O . PHE A 1 96 ? -7.842 -5.791 -5.832 1.00 85.94 96 PHE A O 1
ATOM 793 N N . SER A 1 97 ? -9.972 -5.595 -5.162 1.00 87.75 97 SER A N 1
ATOM 794 C CA . SER A 1 97 ? -10.526 -5.581 -6.525 1.00 87.75 97 SER A CA 1
ATOM 795 C C . SER A 1 97 ? -9.968 -4.410 -7.334 1.00 87.75 97 SER A C 1
ATOM 797 O O . SER A 1 97 ? -9.598 -4.576 -8.492 1.00 87.75 97 SER A O 1
ATOM 799 N N . PHE A 1 98 ? -9.840 -3.241 -6.701 1.00 87.06 98 PHE A N 1
ATOM 800 C CA . PHE A 1 98 ? -9.224 -2.067 -7.310 1.00 87.06 98 PHE A CA 1
ATOM 801 C C . PHE A 1 98 ? -7.735 -2.286 -7.620 1.00 87.06 98 PHE A C 1
ATOM 803 O O . PHE A 1 98 ? -7.281 -1.950 -8.709 1.00 87.06 98 PHE A O 1
ATOM 810 N N . MET A 1 99 ? -6.983 -2.905 -6.704 1.00 83.56 99 MET A N 1
ATOM 811 C CA . MET A 1 99 ? -5.571 -3.235 -6.924 1.00 83.56 99 MET A CA 1
ATOM 812 C C . MET A 1 99 ? -5.380 -4.231 -8.076 1.00 83.56 99 MET A C 1
ATOM 814 O O . MET A 1 99 ? -4.500 -4.034 -8.907 1.00 83.56 99 MET A O 1
ATOM 818 N N . VAL A 1 100 ? -6.216 -5.271 -8.156 1.00 85.25 100 VAL A N 1
ATOM 819 C CA . VAL A 1 100 ? -6.192 -6.245 -9.259 1.00 85.25 100 VAL A CA 1
ATOM 820 C C . VAL A 1 100 ? -6.520 -5.571 -10.590 1.00 85.25 100 VAL A C 1
ATOM 822 O O . VAL A 1 100 ? -5.843 -5.821 -11.582 1.00 85.25 100 VAL A O 1
ATOM 825 N N . LEU A 1 101 ? -7.511 -4.677 -10.615 1.00 88.44 101 LEU A N 1
ATOM 826 C CA . LEU A 1 101 ? -7.851 -3.919 -11.818 1.00 88.44 101 LEU A CA 1
ATOM 827 C C . LEU A 1 101 ? -6.668 -3.065 -12.299 1.00 88.44 101 LEU A C 1
ATOM 829 O O . LEU A 1 101 ? -6.305 -3.132 -13.471 1.00 88.44 101 LEU A O 1
ATOM 833 N N . LEU A 1 102 ? -6.032 -2.311 -11.396 1.00 84.94 102 LEU A N 1
ATOM 834 C CA . LEU A 1 102 ? -4.849 -1.509 -11.723 1.00 84.94 102 LEU A CA 1
ATOM 835 C C . LEU A 1 102 ? -3.683 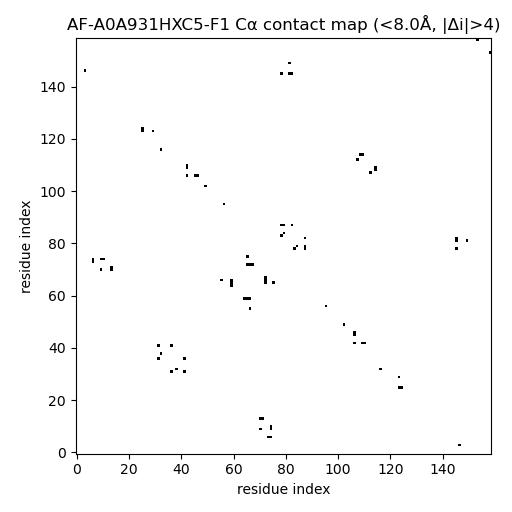-2.368 -12.218 1.00 84.94 102 LEU A C 1
ATOM 837 O O . LEU A 1 102 ? -2.996 -1.985 -13.159 1.00 84.94 102 LEU A O 1
ATOM 841 N N . ALA A 1 103 ? -3.481 -3.534 -11.611 1.00 83.25 103 ALA A N 1
ATOM 842 C CA . ALA A 1 103 ? -2.449 -4.476 -12.012 1.00 83.25 103 ALA A CA 1
ATOM 843 C C . ALA A 1 103 ? -2.657 -5.002 -13.438 1.00 83.25 103 ALA A C 1
ATOM 845 O O . ALA A 1 103 ? -1.712 -5.028 -14.222 1.00 83.25 103 ALA A O 1
ATOM 846 N N . ILE A 1 104 ? -3.891 -5.377 -13.790 1.00 85.62 104 ILE A N 1
ATOM 847 C CA . ILE A 1 104 ? -4.239 -5.830 -15.144 1.00 85.62 104 ILE A CA 1
ATOM 848 C C . ILE A 1 104 ? -4.018 -4.704 -16.156 1.00 85.62 104 ILE A C 1
ATOM 850 O O . ILE A 1 104 ? -3.435 -4.946 -17.212 1.00 85.62 104 ILE A O 1
ATOM 854 N N . LEU A 1 105 ? -4.440 -3.477 -15.833 1.00 87.25 105 LEU A N 1
ATOM 855 C CA . LEU A 1 105 ? -4.231 -2.313 -16.697 1.00 87.25 105 LEU A CA 1
ATOM 856 C C . LEU A 1 105 ? -2.741 -2.027 -16.905 1.00 87.25 105 LEU A C 1
ATOM 858 O O . LEU A 1 105 ? -2.317 -1.850 -18.042 1.00 87.25 105 LEU A O 1
ATOM 862 N N . ALA A 1 106 ? -1.943 -2.040 -15.835 1.00 80.69 106 ALA A N 1
ATOM 863 C CA . ALA A 1 106 ? -0.500 -1.824 -15.909 1.00 80.69 106 ALA A CA 1
ATOM 864 C C . ALA A 1 106 ? 0.199 -2.916 -16.73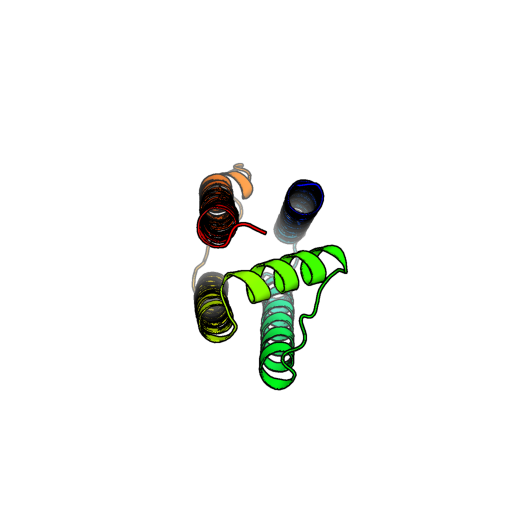0 1.00 80.69 106 ALA A C 1
ATOM 866 O O . ALA A 1 106 ? 1.009 -2.611 -17.600 1.00 80.69 106 ALA A O 1
ATOM 867 N N . PHE A 1 107 ? -0.148 -4.184 -16.501 1.00 81.19 107 PHE A N 1
ATOM 868 C CA . PHE A 1 107 ? 0.406 -5.304 -17.258 1.00 81.19 107 PHE A CA 1
ATOM 869 C C . PHE A 1 107 ? 0.032 -5.228 -18.745 1.00 81.19 107 PHE A C 1
ATOM 871 O O . PHE A 1 107 ? 0.892 -5.389 -19.605 1.00 81.19 107 PHE A O 1
ATOM 878 N N . SER A 1 108 ? -1.230 -4.914 -19.051 1.00 84.56 108 SER A N 1
ATOM 879 C CA . SER A 1 108 ? -1.706 -4.748 -20.430 1.00 84.56 108 SER A CA 1
ATOM 880 C C . SER A 1 108 ? -1.010 -3.574 -21.120 1.00 84.56 108 SER A C 1
ATOM 882 O O . SER A 1 108 ? -0.573 -3.707 -22.258 1.00 84.56 108 SER A O 1
ATOM 884 N N . ALA A 1 109 ? -0.848 -2.445 -20.426 1.00 82.50 109 ALA A N 1
ATOM 885 C CA . ALA A 1 109 ? -0.118 -1.295 -20.945 1.00 82.50 109 ALA A CA 1
ATOM 886 C C . ALA A 1 109 ? 1.339 -1.651 -21.260 1.00 82.50 109 ALA A C 1
ATOM 888 O O . ALA A 1 109 ? 1.817 -1.336 -22.340 1.00 82.50 109 ALA A O 1
ATOM 889 N N . LEU A 1 110 ? 2.026 -2.368 -20.366 1.00 76.56 110 LEU A N 1
ATOM 890 C CA . LEU A 1 110 ? 3.397 -2.810 -20.619 1.00 76.56 110 LEU A CA 1
ATOM 891 C C . LEU A 1 110 ? 3.488 -3.758 -21.819 1.00 76.56 110 LEU A C 1
ATOM 893 O O . LEU A 1 110 ? 4.452 -3.674 -22.568 1.00 76.56 110 LEU A O 1
ATOM 897 N N . TRP A 1 111 ? 2.517 -4.647 -22.023 1.00 77.88 111 TRP A N 1
ATOM 898 C CA . TRP A 1 111 ? 2.596 -5.651 -23.088 1.00 77.88 111 TRP A CA 1
ATOM 899 C C . TRP A 1 111 ? 2.182 -5.127 -24.466 1.00 77.88 111 TRP A C 1
ATOM 901 O O . TRP A 1 111 ? 2.790 -5.494 -25.467 1.00 77.88 111 TRP A O 1
ATOM 911 N N . PHE A 1 112 ? 1.142 -4.293 -24.516 1.00 82.62 112 PHE A N 1
ATOM 912 C CA . PHE A 1 112 ? 0.511 -3.864 -25.767 1.00 82.62 112 PHE A CA 1
ATOM 913 C C . PHE A 1 112 ? 0.865 -2.439 -26.184 1.00 82.62 112 PHE A C 1
ATOM 915 O O . PHE A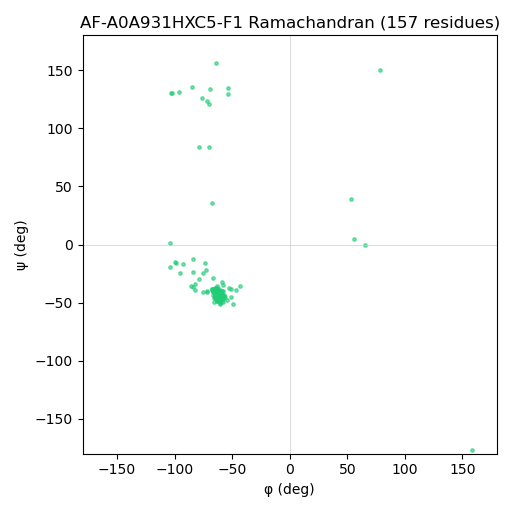 1 112 ? 0.681 -2.102 -27.350 1.00 82.62 112 PHE A O 1
ATOM 922 N N . LEU A 1 113 ? 1.340 -1.595 -25.263 1.00 80.94 113 LEU A N 1
ATOM 923 C CA . LEU A 1 113 ? 1.761 -0.239 -25.593 1.00 80.94 113 LEU A CA 1
ATOM 924 C C . LEU A 1 113 ? 3.287 -0.184 -25.672 1.00 80.94 113 LEU A C 1
ATOM 926 O O . LEU A 1 113 ? 4.004 -0.599 -24.753 1.00 80.94 113 LEU A O 1
ATOM 930 N N . ASP A 1 114 ? 3.783 0.385 -26.766 1.00 72.25 114 ASP A N 1
ATOM 931 C CA . ASP A 1 114 ? 5.149 0.887 -26.833 1.00 72.25 114 ASP A CA 1
ATOM 932 C C . ASP A 1 114 ? 5.185 2.232 -26.122 1.00 72.25 114 ASP A C 1
ATOM 934 O O . ASP A 1 114 ? 5.003 3.302 -26.699 1.00 72.25 114 ASP A O 1
ATOM 938 N N . LEU A 1 115 ? 5.328 2.149 -24.801 1.00 67.62 115 LEU A N 1
ATOM 939 C CA . LEU A 1 115 ? 5.577 3.311 -23.969 1.00 67.62 115 LEU A CA 1
ATOM 940 C C . LEU A 1 115 ? 7.001 3.798 -24.275 1.00 67.62 115 LEU A C 1
ATOM 942 O O . LEU A 1 115 ? 7.937 3.020 -24.069 1.00 67.6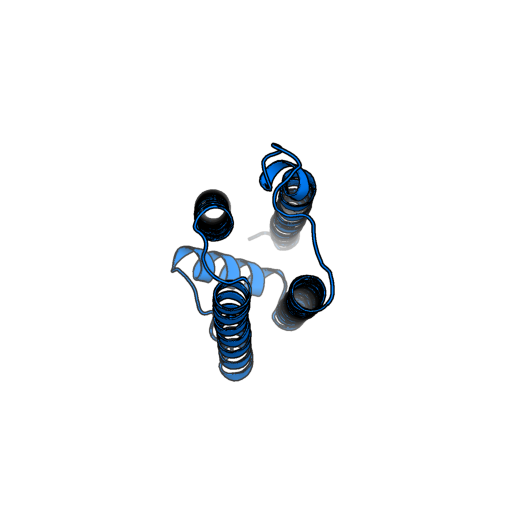2 115 LEU A O 1
ATOM 946 N N . PRO A 1 116 ? 7.196 5.049 -24.736 1.00 64.38 116 PRO A N 1
ATOM 947 C CA . PRO A 1 116 ? 8.525 5.620 -24.916 1.00 64.38 116 PRO A CA 1
ATOM 948 C C . PRO A 1 116 ? 9.139 5.864 -23.532 1.00 64.38 116 PRO A C 1
ATOM 950 O O . PRO A 1 116 ? 9.018 6.940 -22.946 1.00 64.38 116 PRO A O 1
ATOM 953 N N . MET A 1 117 ? 9.736 4.816 -22.964 1.00 60.59 117 MET A N 1
ATOM 954 C CA . MET A 1 117 ? 10.331 4.834 -21.625 1.00 60.59 117 MET A CA 1
ATOM 955 C C . MET A 1 117 ? 11.655 5.621 -21.588 1.00 60.59 117 MET A C 1
ATOM 957 O O . MET A 1 117 ? 12.096 5.993 -20.505 1.00 60.59 117 MET A O 1
ATOM 961 N N . GLU A 1 118 ? 12.270 5.899 -22.745 1.00 56.91 118 GLU A N 1
ATOM 962 C CA . GLU A 1 118 ? 13.657 6.381 -22.842 1.00 56.91 118 GLU A CA 1
ATOM 963 C C . GLU A 1 118 ? 13.827 7.910 -22.943 1.00 56.91 118 GLU A C 1
ATOM 965 O O . GLU A 1 118 ? 14.863 8.425 -22.533 1.00 56.91 118 GLU A O 1
ATOM 970 N N . GLU A 1 119 ? 12.847 8.683 -23.425 1.00 55.66 119 GLU A N 1
ATOM 971 C CA . GLU A 1 119 ? 13.173 10.037 -23.924 1.00 55.66 119 GLU A CA 1
ATOM 972 C C . GLU A 1 119 ? 12.918 11.212 -22.971 1.00 55.66 119 GLU A C 1
ATOM 974 O O . GLU A 1 119 ? 13.412 12.314 -23.204 1.00 55.66 119 GLU A O 1
ATOM 979 N N . THR A 1 120 ? 12.145 11.055 -21.894 1.00 55.56 120 THR A N 1
ATOM 980 C CA . THR A 1 120 ? 11.610 12.267 -21.239 1.00 55.56 120 THR A CA 1
ATOM 981 C C . THR A 1 120 ? 12.544 12.943 -20.235 1.00 55.56 120 THR A C 1
ATOM 983 O O . THR A 1 120 ? 12.236 14.058 -19.815 1.00 55.56 120 THR A O 1
ATOM 986 N N . GLY A 1 121 ? 13.650 12.316 -19.806 1.00 59.66 121 GLY A N 1
ATOM 987 C CA . GLY A 1 121 ? 14.550 12.860 -18.767 1.00 59.66 121 GLY A CA 1
ATOM 988 C C . GLY A 1 121 ? 13.856 13.204 -17.434 1.00 59.66 121 GLY A C 1
ATOM 989 O O . GLY A 1 121 ? 14.466 13.766 -16.525 1.00 59.66 121 GLY A O 1
ATOM 990 N N . ARG A 1 122 ? 12.560 12.891 -17.306 1.00 62.06 122 ARG A N 1
ATOM 991 C CA . ARG A 1 122 ? 11.719 13.166 -16.147 1.00 62.06 122 ARG A CA 1
ATOM 992 C C . ARG A 1 122 ? 11.681 11.919 -15.287 1.00 62.06 122 ARG A C 1
ATOM 994 O O . ARG A 1 122 ? 11.405 10.827 -15.774 1.00 62.06 122 ARG A O 1
ATOM 1001 N N . SER A 1 123 ? 11.916 12.104 -13.991 1.00 64.88 123 SER A N 1
ATOM 1002 C CA . SER A 1 123 ? 11.742 11.041 -13.005 1.00 64.88 123 SER A CA 1
ATOM 1003 C C . SER A 1 123 ? 10.332 10.463 -13.122 1.00 64.88 123 SER A C 1
AT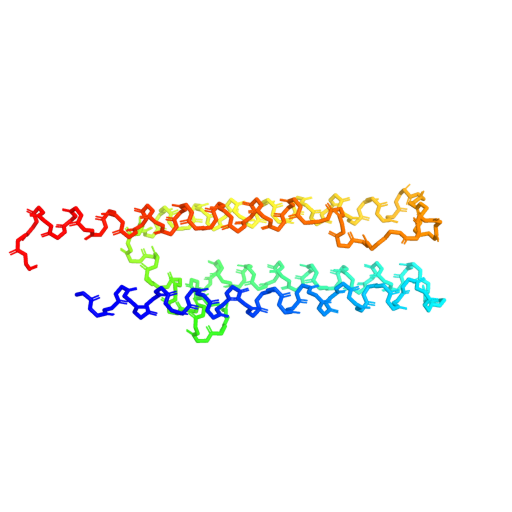OM 1005 O O . SER A 1 123 ? 9.335 11.195 -13.113 1.00 64.88 123 SER A O 1
ATOM 1007 N N . VAL A 1 124 ? 10.274 9.137 -13.212 1.00 63.84 124 VAL A N 1
ATOM 1008 C CA . VAL A 1 124 ? 9.053 8.335 -13.215 1.00 63.84 124 VAL A CA 1
ATOM 1009 C C . VAL A 1 124 ? 8.171 8.736 -12.023 1.00 63.84 124 VAL A C 1
ATOM 1011 O O . VAL A 1 124 ? 6.971 8.932 -12.206 1.00 63.84 124 VAL A O 1
ATOM 1014 N N . PHE A 1 125 ? 8.763 9.029 -10.856 1.00 62.94 125 PHE A N 1
ATOM 1015 C CA . PHE A 1 125 ? 8.105 9.575 -9.663 1.00 62.94 125 PHE A CA 1
ATOM 1016 C C . PHE A 1 125 ? 7.175 10.754 -9.936 1.00 62.94 125 PHE A C 1
ATOM 1018 O O . PHE A 1 125 ? 6.101 10.826 -9.341 1.00 62.94 125 PHE A O 1
ATOM 1025 N N . SER A 1 126 ? 7.545 11.672 -10.837 1.00 69.12 126 SER A N 1
ATOM 1026 C CA . SER A 1 126 ? 6.754 12.880 -11.111 1.00 69.12 126 SER A CA 1
ATOM 1027 C C . SER A 1 126 ? 5.329 12.557 -11.574 1.00 69.12 126 SER A C 1
ATOM 1029 O O . SER A 1 126 ? 4.389 13.255 -11.192 1.00 69.12 126 SER A O 1
ATOM 1031 N N . TYR A 1 127 ? 5.147 11.442 -12.289 1.00 71.44 127 TYR A N 1
ATOM 1032 C CA . TYR A 1 127 ? 3.838 10.950 -12.720 1.00 71.44 127 TYR A CA 1
ATOM 1033 C C . TYR A 1 127 ? 3.036 10.304 -11.579 1.00 71.44 127 TYR A C 1
ATOM 1035 O O . TYR A 1 127 ? 1.805 10.293 -11.611 1.00 71.44 127 TYR A O 1
ATOM 1043 N N . TYR A 1 128 ? 3.710 9.810 -10.537 1.00 74.19 128 TYR A N 1
ATOM 1044 C CA . TYR A 1 128 ? 3.084 9.096 -9.422 1.00 74.19 128 TYR A CA 1
ATOM 1045 C C . TYR A 1 128 ? 2.864 9.952 -8.175 1.00 74.19 128 TYR A C 1
ATOM 1047 O O . TYR A 1 128 ? 2.044 9.557 -7.344 1.00 74.19 128 TYR A O 1
ATOM 1055 N N . ILE A 1 129 ? 3.493 11.127 -8.041 1.00 76.81 129 ILE A N 1
ATOM 1056 C CA . ILE A 1 129 ? 3.321 12.018 -6.875 1.00 76.81 129 ILE A CA 1
ATOM 1057 C C . ILE A 1 129 ? 1.836 12.274 -6.584 1.00 76.81 129 ILE A C 1
ATOM 1059 O O . ILE A 1 129 ? 1.401 12.143 -5.439 1.00 76.81 129 ILE A O 1
ATOM 1063 N N . GLY A 1 130 ? 1.034 12.558 -7.615 1.00 79.81 130 GLY A N 1
ATOM 1064 C CA . GLY A 1 130 ? -0.408 12.770 -7.461 1.00 79.81 130 GLY A CA 1
ATOM 1065 C C . GLY A 1 130 ? -1.129 11.548 -6.884 1.00 79.81 130 GLY A C 1
ATOM 1066 O O . GLY A 1 130 ? -1.941 11.677 -5.966 1.00 79.81 130 GLY A O 1
ATOM 1067 N N . SER A 1 131 ? -0.784 10.348 -7.359 1.00 80.00 131 SER A N 1
ATOM 1068 C CA . SER A 1 131 ? -1.355 9.092 -6.858 1.00 80.00 131 SER A CA 1
ATOM 1069 C C . SER A 1 131 ? -0.945 8.808 -5.409 1.00 80.00 131 SER A C 1
ATOM 1071 O O . SER A 1 131 ? -1.791 8.433 -4.596 1.00 80.00 131 SER A O 1
ATOM 1073 N N . ILE A 1 132 ? 0.316 9.077 -5.049 1.00 80.75 132 ILE A N 1
ATOM 1074 C CA . ILE A 1 132 ? 0.826 8.921 -3.683 1.00 80.75 132 ILE A CA 1
ATOM 1075 C C . ILE A 1 132 ? 0.081 9.875 -2.750 1.00 80.75 132 ILE A C 1
ATOM 1077 O O . ILE A 1 132 ? -0.427 9.436 -1.717 1.00 80.75 132 ILE A O 1
ATOM 1081 N N . ILE A 1 133 ? -0.049 11.154 -3.118 1.00 82.12 133 ILE A N 1
ATOM 1082 C CA . ILE A 1 133 ? -0.785 12.149 -2.325 1.00 82.12 133 ILE A CA 1
ATOM 1083 C C . ILE A 1 133 ? -2.250 11.728 -2.167 1.00 82.12 133 ILE A C 1
ATOM 1085 O O . ILE A 1 133 ? -2.768 11.733 -1.049 1.00 82.12 133 ILE A O 1
ATOM 1089 N N . GLY A 1 134 ? -2.904 11.306 -3.252 1.00 84.50 134 GLY A N 1
ATOM 1090 C CA . GLY A 1 134 ? -4.302 10.874 -3.239 1.00 84.50 134 GLY A CA 1
ATOM 1091 C C . GLY A 1 134 ? -4.547 9.671 -2.326 1.00 84.50 134 GLY A C 1
ATOM 1092 O O . GLY A 1 134 ? -5.422 9.717 -1.456 1.00 84.50 134 GLY A O 1
ATOM 1093 N N . VAL A 1 135 ? -3.741 8.613 -2.461 1.00 81.38 135 VAL A N 1
ATOM 1094 C CA . VAL A 1 135 ? -3.833 7.405 -1.621 1.00 81.38 135 VAL A CA 1
ATOM 1095 C C . VAL A 1 135 ? -3.554 7.741 -0.154 1.00 81.38 135 VAL A C 1
ATOM 1097 O O . VAL A 1 135 ? -4.296 7.312 0.734 1.00 81.38 135 VAL A O 1
ATOM 1100 N N . SER A 1 136 ? -2.535 8.561 0.106 1.00 80.06 136 SER A N 1
ATOM 1101 C CA . SER A 1 136 ? -2.161 8.991 1.459 1.00 80.06 136 SER A CA 1
ATOM 1102 C C . SER A 1 136 ? -3.265 9.816 2.120 1.00 80.06 136 SER A C 1
ATOM 1104 O O . SER A 1 136 ? -3.635 9.559 3.268 1.00 80.06 136 SER A O 1
ATOM 1106 N N . GLY A 1 137 ? -3.832 10.781 1.394 1.00 84.25 137 GLY A N 1
ATOM 1107 C CA . GLY A 1 137 ? -4.931 11.620 1.869 1.00 84.25 137 GLY A CA 1
ATOM 1108 C C . GLY A 1 137 ? -6.197 10.810 2.144 1.00 84.25 137 GLY A C 1
ATOM 1109 O O . GLY A 1 137 ? -6.823 10.971 3.195 1.00 84.25 137 GLY A O 1
ATOM 1110 N N . GLY A 1 138 ? -6.538 9.874 1.253 1.00 84.62 138 GLY A N 1
ATOM 1111 C CA . GLY A 1 138 ? -7.654 8.947 1.447 1.00 84.62 138 GLY A CA 1
ATOM 1112 C C . GLY A 1 138 ? -7.483 8.079 2.697 1.00 84.62 138 GLY A C 1
ATOM 1113 O O . GLY A 1 138 ? -8.416 7.950 3.498 1.00 84.62 138 GLY A O 1
ATOM 1114 N N . TYR A 1 139 ? -6.277 7.547 2.913 1.00 85.06 139 TYR A N 1
ATOM 1115 C CA . TYR A 1 139 ? -5.943 6.770 4.105 1.00 85.06 139 TYR A CA 1
ATOM 1116 C C . TYR A 1 139 ? -6.085 7.597 5.392 1.00 85.06 139 TYR A C 1
ATOM 1118 O O . TYR A 1 139 ? -6.754 7.164 6.332 1.00 85.06 139 TYR A O 1
ATOM 1126 N N . TRP A 1 140 ? -5.540 8.818 5.422 1.00 87.06 140 TRP A N 1
ATOM 1127 C CA . TRP A 1 140 ? -5.655 9.718 6.576 1.00 87.06 140 TRP A CA 1
ATOM 1128 C C . TRP A 1 140 ? -7.098 10.135 6.872 1.00 87.06 140 TRP A C 1
ATOM 1130 O O . TRP A 1 140 ? -7.510 10.151 8.033 1.00 87.06 140 TRP A O 1
ATOM 1140 N N . SER A 1 141 ? -7.885 10.431 5.837 1.00 88.25 141 SER A N 1
ATOM 1141 C CA . SER A 1 141 ? -9.305 10.769 5.980 1.00 88.25 141 SER A CA 1
ATOM 1142 C C . SER A 1 141 ? -10.096 9.611 6.594 1.00 88.25 141 SER A C 1
ATOM 1144 O O . SER A 1 141 ? -10.861 9.804 7.542 1.00 88.25 141 SER A O 1
ATOM 1146 N N . ARG A 1 142 ? -9.863 8.379 6.121 1.00 86.00 142 ARG A N 1
ATOM 1147 C CA . ARG A 1 142 ? -10.470 7.169 6.694 1.00 86.00 142 ARG A CA 1
ATOM 1148 C C . ARG A 1 142 ? -10.046 6.957 8.147 1.00 86.00 142 ARG A C 1
ATOM 1150 O O . ARG A 1 142 ? -10.909 6.731 8.991 1.00 86.00 142 ARG A O 1
ATOM 1157 N N . ALA A 1 143 ? -8.752 7.054 8.434 1.00 86.88 143 ALA A N 1
ATOM 1158 C CA . ALA A 1 143 ? -8.204 6.925 9.780 1.00 86.88 143 ALA A CA 1
ATOM 1159 C C . ALA A 1 143 ? -8.875 7.905 10.758 1.00 86.88 143 ALA A C 1
ATOM 1161 O O . ALA A 1 143 ? -9.379 7.489 11.798 1.00 86.88 143 ALA A O 1
ATOM 1162 N N . LYS A 1 144 ? -8.992 9.182 10.372 1.00 87.88 144 LYS A N 1
ATOM 1163 C CA . LYS A 1 144 ? -9.658 10.212 11.180 1.00 87.88 144 LYS A CA 1
ATOM 1164 C C . LYS A 1 144 ? -11.128 9.881 11.455 1.00 87.88 144 LYS A C 1
ATOM 1166 O O . LYS A 1 144 ? -11.575 10.054 12.584 1.00 87.88 144 LYS A O 1
ATOM 1171 N N . LYS A 1 145 ? -11.866 9.371 10.460 1.00 88.56 145 LYS A N 1
ATOM 1172 C CA . LYS A 1 145 ? -13.272 8.954 10.632 1.00 88.56 145 LYS A CA 1
ATOM 1173 C C . LYS A 1 145 ? -13.420 7.791 11.617 1.00 88.56 145 LYS A C 1
ATOM 1175 O O . LYS A 1 145 ? -14.349 7.792 12.419 1.00 88.56 145 LYS A O 1
ATOM 1180 N N . ILE A 1 146 ? -12.515 6.810 11.565 1.00 86.50 146 ILE A N 1
ATOM 1181 C CA . ILE A 1 146 ? -12.506 5.678 12.508 1.00 86.50 146 ILE A CA 1
ATOM 1182 C C . ILE A 1 146 ? -12.241 6.183 13.930 1.00 86.50 146 ILE A C 1
ATOM 1184 O O . ILE A 1 146 ? -1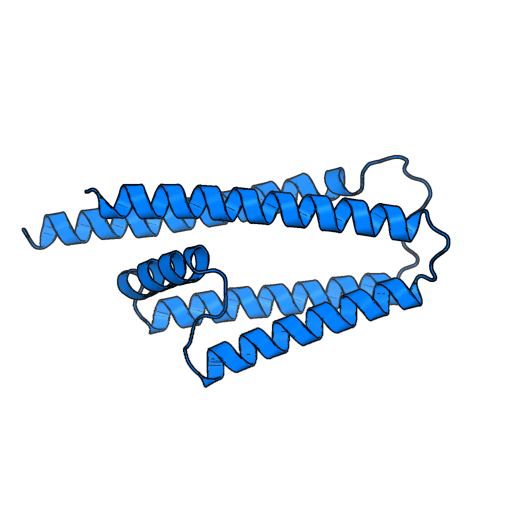2.957 5.814 14.861 1.00 86.50 146 ILE A O 1
ATOM 1188 N N . ASP A 1 147 ? -11.257 7.070 14.081 1.00 86.38 147 ASP A N 1
ATOM 1189 C CA . ASP A 1 147 ? -10.880 7.612 15.383 1.00 86.38 147 ASP A CA 1
ATOM 1190 C C . ASP A 1 147 ? -12.008 8.500 15.964 1.00 86.38 147 ASP A C 1
ATOM 1192 O O . ASP A 1 147 ? -12.317 8.390 17.148 1.00 86.38 147 ASP A O 1
ATOM 1196 N N . GLN A 1 148 ? -12.687 9.316 15.141 1.00 86.81 148 GLN A N 1
ATOM 1197 C CA . GLN A 1 148 ? -13.846 10.133 15.550 1.00 86.81 148 GLN A CA 1
ATOM 1198 C C . GLN A 1 148 ? -15.017 9.284 16.052 1.00 86.81 148 GLN A C 1
ATOM 1200 O O . GLN A 1 148 ? -15.523 9.532 17.145 1.00 86.81 148 GLN A O 1
ATOM 1205 N N . LYS A 1 149 ? -15.387 8.231 15.314 1.00 83.38 149 LYS A N 1
ATOM 1206 C CA . LYS A 1 149 ? -16.456 7.311 15.730 1.00 83.38 149 LYS A CA 1
ATOM 1207 C C . LYS A 1 149 ? -16.155 6.664 17.087 1.00 83.38 149 LYS A C 1
ATOM 1209 O O . LYS A 1 149 ? -17.052 6.481 17.903 1.00 83.38 149 LYS A O 1
ATOM 1214 N N . SER A 1 150 ? -14.879 6.381 17.371 1.00 78.38 150 SER A N 1
ATOM 1215 C CA . SER A 1 150 ? -14.463 5.871 18.683 1.00 78.38 150 SER A CA 1
ATOM 1216 C C . SER A 1 150 ? -14.642 6.886 19.817 1.00 78.38 150 SER A C 1
ATOM 1218 O O . SER A 1 150 ? -14.784 6.460 20.964 1.00 78.38 150 SER A O 1
ATOM 1220 N N . HIS A 1 151 ? -14.561 8.189 19.548 1.00 80.44 151 HIS A N 1
ATOM 1221 C CA . HIS A 1 151 ? -14.800 9.216 20.561 1.00 80.44 151 HIS A CA 1
ATOM 1222 C C . HIS A 1 151 ? -16.298 9.369 20.854 1.00 80.44 151 HIS A C 1
ATOM 1224 O O . HIS A 1 151 ? -16.668 9.450 22.022 1.00 80.44 151 HIS A O 1
ATOM 1230 N N . GLU A 1 152 ? -17.143 9.324 19.822 1.00 83.00 152 GLU A N 1
ATOM 1231 C CA . GLU A 1 152 ? -18.607 9.394 19.949 1.00 83.00 152 GLU A CA 1
ATOM 1232 C C . GLU A 1 152 ? -19.180 8.201 20.727 1.00 83.00 152 GLU A C 1
ATOM 1234 O O . GLU A 1 152 ? -19.987 8.384 21.634 1.00 83.00 152 GLU A O 1
ATOM 1239 N N . GLU A 1 153 ? -18.715 6.978 20.442 1.00 81.38 153 GLU A N 1
ATOM 1240 C CA . GLU A 1 153 ? -19.125 5.780 21.190 1.00 81.38 153 GLU A CA 1
ATOM 1241 C C . GLU A 1 153 ? -18.779 5.904 22.683 1.00 81.38 153 GLU A C 1
ATOM 1243 O O . GLU A 1 153 ? -19.608 5.611 23.538 1.00 81.38 153 GLU A O 1
ATOM 1248 N N . LYS A 1 154 ? -17.588 6.408 23.027 1.00 78.94 154 LYS A N 1
ATOM 1249 C CA . LYS A 1 154 ? -17.201 6.596 24.436 1.00 78.94 154 LYS A CA 1
ATOM 1250 C C . LYS A 1 154 ? -18.014 7.679 25.139 1.00 78.94 154 LYS A C 1
ATOM 1252 O O . LYS A 1 154 ? -18.356 7.508 26.302 1.00 78.94 154 LYS A O 1
ATOM 1257 N N . ALA A 1 155 ? -18.332 8.768 24.440 1.00 82.25 155 ALA A N 1
ATOM 1258 C CA . ALA A 1 155 ? -19.160 9.840 24.984 1.00 82.25 155 ALA A CA 1
ATOM 1259 C C . ALA A 1 155 ? -20.595 9.367 25.273 1.00 82.25 155 ALA A C 1
ATOM 1261 O O . ALA A 1 155 ? -21.159 9.736 26.297 1.00 82.25 155 ALA A O 1
ATOM 1262 N N . ASN A 1 156 ? -21.155 8.515 24.409 1.00 81.50 156 ASN A N 1
ATOM 1263 C CA . ASN A 1 156 ? -22.528 8.026 24.548 1.00 81.50 156 ASN A CA 1
ATOM 1264 C C . ASN A 1 156 ? -22.687 6.905 25.586 1.00 81.50 156 ASN A C 1
ATOM 1266 O O . ASN A 1 156 ? -23.756 6.786 26.175 1.00 81.50 156 ASN A O 1
ATOM 1270 N N . TYR A 1 157 ? -21.654 6.083 25.807 1.00 79.88 157 TYR A N 1
ATOM 1271 C CA . TYR A 1 157 ? -21.737 4.924 26.707 1.00 79.88 157 TYR A CA 1
ATOM 1272 C C . TYR A 1 157 ? -21.057 5.112 28.070 1.00 79.88 157 TYR A C 1
ATOM 1274 O O . TYR A 1 157 ? -21.105 4.193 28.880 1.00 79.88 157 TYR A O 1
ATOM 1282 N N . GLY A 1 158 ? -20.472 6.283 28.353 1.00 64.38 158 GLY A N 1
ATOM 1283 C CA . GLY A 1 158 ? -20.093 6.683 29.714 1.00 64.38 158 GLY A CA 1
ATOM 1284 C C . GLY A 1 158 ? -19.217 5.681 30.480 1.00 64.38 158 GLY A C 1
ATOM 1285 O O . GLY A 1 158 ? -19.429 5.491 31.675 1.00 64.38 158 GLY A O 1
ATOM 1286 N N . THR A 1 159 ? -18.265 5.034 29.803 1.00 53.78 159 THR A N 1
ATOM 1287 C CA . THR A 1 159 ? -17.206 4.207 30.421 1.00 53.78 159 THR A CA 1
ATOM 1288 C C . THR A 1 159 ? -15.856 4.896 30.364 1.00 53.78 159 THR A C 1
ATOM 1290 O O . THR A 1 159 ? -15.467 5.294 29.235 1.00 53.78 159 THR A O 1
#